Protein AF-A0AAV5W5H7-F1 (afdb_monomer)

Solvent-accessible surface area (backbone atoms only — not comparable to full-atom values): 9900 Å² total; per-residue (Å²): 134,86,76,67,72,70,44,75,44,86,92,42,76,82,43,47,30,33,72,56,100,85,42,81,40,62,45,74,63,66,84,53,64,90,60,66,67,62,37,68,71,54,70,62,81,49,36,37,38,32,35,25,77,88,69,40,41,50,55,43,23,43,51,46,81,55,95,89,37,56,43,73,45,75,55,76,86,75,73,44,68,41,67,49,74,29,96,89,51,75,37,37,33,43,62,50,99,48,33,36,36,39,32,47,78,88,53,68,94,44,102,83,60,40,56,73,43,78,46,69,90,56,78,70,60,92,66,43,50,67,48,80,55,97,83,28,40,37,37,35,32,80,34,94,55,73,44,80,43,76,78,50,101,44,29,33,42,38,30,38,46,82,80,128

Foldseek 3Di:
DPFFDWDDDPVDQPWIWGADPNDTATADCCVVPPVAQWTWDDDDGQKTWIAHPVQWFIWIWRWDQDPNYTDTDTQDDDGGRQWDDLNHDQWIWRDDPFKIFIAGPPWHDDPPHGQIDGCNVPPPQVQWRWDDDPQAIETEHEDCDFDWDPPDPRYIYTYDHDDD

Nearest PDB structures (foldseek):
  8hme-assembly1_D  TM=4.648E-01  e=3.102E-02  Tetrahymena thermophila
  8hmf-assembly1_D  TM=4.562E-01  e=5.661E-02  Tetrahymena thermophila
  6zqe-assembly1_UD  TM=4.859E-01  e=2.103E-01  Saccharomyces cerevisiae S288C
  6nd4-assembly1_N  TM=4.912E-01  e=7.002E-01  Saccharomyces cerevisiae BY4741
  2j0r-assembly1_A  TM=2.554E-01  e=5.295E+00  Yersinia enterocolitica

Structure (mmCIF, N/CA/C/O backbone):
data_AF-A0AAV5W5H7-F1
#
_entry.id   AF-A0AAV5W5H7-F1
#
loop_
_atom_site.group_PDB
_atom_site.id
_atom_site.type_symbol
_atom_site.label_atom_id
_atom_site.label_alt_id
_atom_site.label_comp_id
_atom_site.label_asym_id
_atom_site.label_entity_id
_atom_site.label_seq_id
_atom_site.pdbx_PDB_ins_code
_atom_site.Cartn_x
_atom_site.Cartn_y
_atom_site.Cartn_z
_atom_site.occupancy
_atom_site.B_iso_or_equiv
_atom_site.auth_seq_id
_atom_site.auth_comp_id
_atom_site.auth_asym_id
_atom_site.auth_atom_id
_atom_site.pdbx_PDB_model_num
ATOM 1 N N . PHE A 1 1 ? -8.054 -16.573 11.793 1.00 35.31 1 PHE A N 1
ATOM 2 C CA . PHE A 1 1 ? -8.471 -15.161 11.776 1.00 35.31 1 PHE A CA 1
ATOM 3 C C . PHE A 1 1 ? -9.804 -15.050 11.055 1.00 35.31 1 PHE A C 1
ATOM 5 O O . PHE A 1 1 ? -9.847 -15.113 9.836 1.00 35.31 1 PHE A O 1
ATOM 12 N N . THR A 1 2 ? -10.900 -14.976 11.803 1.00 36.31 2 THR A N 1
ATOM 13 C CA . THR A 1 2 ? -12.209 -14.547 11.293 1.00 36.31 2 THR A CA 1
ATOM 14 C C . THR A 1 2 ? -12.154 -13.029 11.163 1.00 36.31 2 THR A C 1
ATOM 16 O O . THR A 1 2 ? -12.252 -12.328 12.164 1.00 36.31 2 THR A O 1
ATOM 19 N N . GLY A 1 3 ? -11.858 -12.523 9.964 1.00 41.56 3 GLY A N 1
ATOM 20 C CA . GLY A 1 3 ? -11.820 -11.082 9.715 1.00 41.56 3 GLY A CA 1
ATOM 21 C C . GLY A 1 3 ? -13.221 -10.493 9.844 1.00 41.56 3 GLY A C 1
ATOM 22 O O . GLY A 1 3 ? -14.150 -10.975 9.195 1.00 41.56 3 GLY A O 1
ATOM 23 N N . SER A 1 4 ? -13.379 -9.478 10.688 1.00 58.69 4 SER A N 1
ATOM 24 C CA . SER A 1 4 ? -14.607 -8.691 10.742 1.00 58.69 4 SER A CA 1
ATOM 25 C C . SER A 1 4 ? -14.645 -7.784 9.514 1.00 58.69 4 SER A C 1
ATOM 27 O O . SER A 1 4 ? -13.698 -7.050 9.248 1.00 58.69 4 SER A O 1
ATOM 29 N N . LEU A 1 5 ? -15.729 -7.845 8.739 1.00 60.84 5 LEU A N 1
ATOM 30 C CA . LEU A 1 5 ? -15.923 -6.959 7.592 1.00 60.84 5 LEU A CA 1
ATOM 31 C C . LEU A 1 5 ? -16.263 -5.555 8.097 1.00 60.84 5 LEU A C 1
ATOM 33 O O . LEU A 1 5 ? -17.346 -5.317 8.638 1.00 60.84 5 LEU A O 1
ATOM 37 N N . PHE A 1 6 ? -15.331 -4.628 7.915 1.00 66.31 6 PHE A N 1
ATOM 38 C CA . PHE A 1 6 ? -15.541 -3.215 8.187 1.00 66.31 6 PHE A CA 1
ATOM 39 C C . PHE A 1 6 ? -15.943 -2.490 6.898 1.00 66.31 6 PHE A C 1
ATOM 41 O O . PHE A 1 6 ? -15.402 -2.743 5.823 1.00 66.31 6 PHE A O 1
ATOM 48 N N . TYR A 1 7 ? -16.906 -1.582 7.010 1.00 62.75 7 TYR A N 1
ATOM 49 C CA . TYR A 1 7 ? -17.489 -0.827 5.908 1.00 62.75 7 TYR A CA 1
ATOM 50 C C . TYR A 1 7 ? -17.266 0.671 6.117 1.00 62.75 7 TYR A C 1
ATOM 52 O O . TYR A 1 7 ? -17.251 1.172 7.245 1.00 62.75 7 TYR A O 1
ATOM 60 N N . TYR A 1 8 ? -17.136 1.397 5.008 1.00 62.22 8 TYR A N 1
ATOM 61 C CA . TYR A 1 8 ? -16.974 2.847 5.002 1.00 62.22 8 TYR A CA 1
ATOM 62 C C . TYR A 1 8 ? -18.158 3.534 4.320 1.00 62.22 8 TYR A C 1
ATOM 64 O O . TYR A 1 8 ? -18.525 3.187 3.197 1.00 62.22 8 TYR A O 1
ATOM 72 N N . ASP A 1 9 ? -18.748 4.520 4.996 1.00 54.38 9 ASP A N 1
ATOM 73 C CA . ASP A 1 9 ? -19.812 5.351 4.430 1.00 54.38 9 ASP A CA 1
ATOM 74 C C . ASP A 1 9 ? -19.204 6.501 3.608 1.00 54.38 9 ASP A C 1
ATOM 76 O O . ASP A 1 9 ? -18.795 7.531 4.145 1.00 54.38 9 ASP A O 1
ATOM 80 N N . SER A 1 10 ? -19.170 6.346 2.283 1.00 43.78 10 SER A N 1
ATOM 81 C CA . SER A 1 10 ? -18.658 7.369 1.360 1.00 43.78 10 SER A CA 1
ATOM 82 C C . SER A 1 10 ? -19.468 8.672 1.369 1.00 43.78 10 SER A C 1
ATOM 84 O O . SER A 1 10 ? -18.953 9.711 0.961 1.00 43.78 10 SER A O 1
ATOM 86 N N . CYS A 1 11 ? -20.721 8.645 1.837 1.00 42.50 11 CYS A N 1
ATOM 87 C CA . CYS A 1 11 ? -21.589 9.821 1.918 1.00 42.50 11 CYS A CA 1
ATOM 88 C C . CYS A 1 11 ? -21.365 10.624 3.208 1.00 42.50 11 CYS A C 1
ATOM 90 O O . CYS A 1 11 ? -21.798 11.775 3.307 1.00 42.50 11 CYS A O 1
ATOM 92 N N . LYS A 1 12 ? -20.693 10.038 4.208 1.00 54.19 12 LYS A N 1
ATOM 93 C CA . LYS A 1 12 ? -20.335 10.692 5.470 1.00 54.19 12 LYS A CA 1
ATOM 94 C C . LYS A 1 12 ? -18.842 10.475 5.726 1.00 54.19 12 LYS A C 1
ATOM 96 O O . LYS A 1 12 ? -18.499 9.458 6.324 1.00 54.19 12 LYS A O 1
ATOM 101 N N . PRO A 1 13 ? -17.962 11.435 5.367 1.00 50.25 13 PRO A N 1
ATOM 102 C CA . PRO A 1 13 ? -16.500 11.261 5.272 1.00 50.25 13 PRO A CA 1
ATOM 103 C C . PRO A 1 13 ? -15.740 10.983 6.592 1.00 50.25 13 PRO A C 1
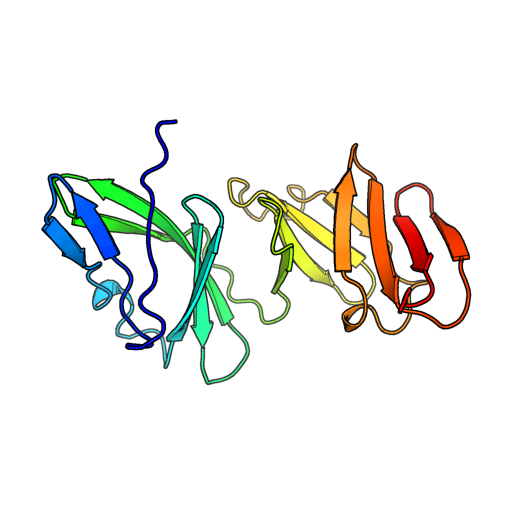ATOM 105 O O . PRO A 1 13 ? -14.540 11.222 6.701 1.00 50.25 13 PRO A O 1
ATOM 108 N N . ARG A 1 14 ? -16.436 10.518 7.631 1.00 55.81 14 ARG A N 1
ATOM 109 C CA . ARG A 1 14 ? -15.933 10.242 8.978 1.00 55.81 14 ARG A CA 1
ATOM 110 C C . ARG A 1 14 ? -16.658 9.069 9.650 1.00 55.81 14 ARG A C 1
ATOM 112 O O . ARG A 1 14 ? -16.755 9.053 10.870 1.00 55.81 14 ARG A O 1
ATOM 119 N N . LYS A 1 15 ? -17.265 8.135 8.907 1.00 63.44 15 LYS A N 1
ATOM 120 C CA . LYS A 1 15 ? -18.012 7.025 9.526 1.00 63.44 15 LYS A CA 1
ATOM 121 C C . LYS A 1 15 ? -17.541 5.667 9.023 1.00 63.44 15 LYS A C 1
ATOM 123 O O . LYS A 1 15 ? -17.929 5.216 7.948 1.00 63.44 15 LYS A O 1
ATOM 128 N N . LEU A 1 16 ? -16.722 5.026 9.854 1.00 70.62 16 LEU A N 1
ATOM 129 C CA . LEU A 1 16 ? -16.459 3.596 9.790 1.00 70.62 16 LEU A CA 1
ATOM 130 C C . LEU A 1 16 ? -17.555 2.852 10.561 1.00 70.62 16 LEU A C 1
ATOM 132 O O . LEU A 1 16 ? -17.952 3.300 11.638 1.00 70.62 16 LEU A O 1
ATOM 136 N N . PHE A 1 17 ? -18.047 1.740 10.023 1.00 74.69 17 PHE A N 1
ATOM 137 C CA . PHE A 1 17 ? -19.014 0.891 10.712 1.00 74.69 17 PHE A CA 1
ATOM 138 C C . PHE A 1 17 ? -18.825 -0.589 10.374 1.00 74.69 17 PHE A C 1
ATOM 140 O O . PHE A 1 17 ? -18.198 -0.942 9.380 1.00 74.69 17 PHE A O 1
ATOM 147 N N . THR A 1 18 ? -19.392 -1.470 11.186 1.00 73.94 18 THR A N 1
ATOM 148 C CA . THR A 1 18 ? -19.563 -2.892 10.871 1.00 73.94 18 THR A CA 1
ATOM 149 C C . THR A 1 18 ? -21.011 -3.299 11.132 1.00 73.94 18 THR A C 1
ATOM 151 O O . THR A 1 18 ? -21.758 -2.554 11.768 1.00 73.94 18 THR A O 1
ATOM 154 N N . ASN A 1 19 ? -21.431 -4.442 10.594 1.00 75.75 19 ASN A N 1
ATOM 155 C CA . ASN A 1 19 ? -22.760 -4.991 10.847 1.00 75.75 19 ASN A CA 1
ATOM 156 C C . ASN A 1 19 ? -22.630 -6.142 11.841 1.00 75.75 19 ASN A C 1
ATOM 158 O O . ASN A 1 19 ? -21.988 -7.145 11.530 1.00 75.75 19 ASN A O 1
ATOM 162 N N . VAL A 1 20 ? -23.276 -6.021 12.996 1.00 77.44 20 VAL A N 1
ATOM 163 C CA . VAL A 1 20 ? -23.347 -7.086 14.000 1.00 77.44 20 VAL A CA 1
ATOM 164 C C . VAL A 1 20 ? -24.809 -7.425 14.214 1.00 77.44 20 VAL A C 1
ATOM 166 O O . VAL A 1 20 ? -25.611 -6.546 14.505 1.00 77.44 20 VAL A O 1
ATOM 169 N N . ASN A 1 21 ? -25.177 -8.691 14.012 1.00 79.12 21 ASN A N 1
ATOM 170 C CA . ASN A 1 21 ? -26.553 -9.177 14.187 1.00 79.12 21 ASN A CA 1
ATOM 171 C C . ASN A 1 21 ? -27.631 -8.373 13.421 1.00 79.12 21 ASN A C 1
ATOM 173 O O . ASN A 1 21 ? -28.791 -8.357 13.814 1.00 79.12 21 ASN A O 1
ATOM 177 N N . GLY A 1 22 ? -27.261 -7.737 12.303 1.00 78.50 22 GLY A N 1
ATOM 178 C CA . GLY A 1 22 ? -28.161 -6.907 11.489 1.00 78.50 22 GLY A CA 1
ATOM 179 C C . GLY A 1 22 ? -28.134 -5.413 11.824 1.00 78.50 22 GLY A C 1
ATOM 180 O O . GLY A 1 22 ? -28.615 -4.615 11.019 1.00 78.50 22 GLY A O 1
ATOM 181 N N . ASP A 1 23 ? -27.500 -5.025 12.929 1.00 80.00 23 ASP A N 1
ATOM 182 C CA . ASP A 1 23 ? -27.371 -3.635 13.355 1.00 80.00 23 ASP A CA 1
ATOM 183 C C . ASP A 1 23 ? -26.047 -3.018 12.902 1.00 80.00 23 ASP A C 1
ATOM 185 O O . ASP A 1 23 ? -24.992 -3.659 12.902 1.00 80.00 23 ASP A O 1
ATOM 189 N N . ARG A 1 24 ? -26.095 -1.735 12.522 1.00 80.00 24 ARG A N 1
ATOM 190 C CA . ARG A 1 24 ? -24.895 -0.956 12.191 1.00 80.00 24 ARG A CA 1
ATOM 191 C C . ARG A 1 24 ? -24.240 -0.439 13.461 1.00 80.00 24 ARG A C 1
ATOM 193 O O . ARG A 1 24 ? -24.776 0.454 1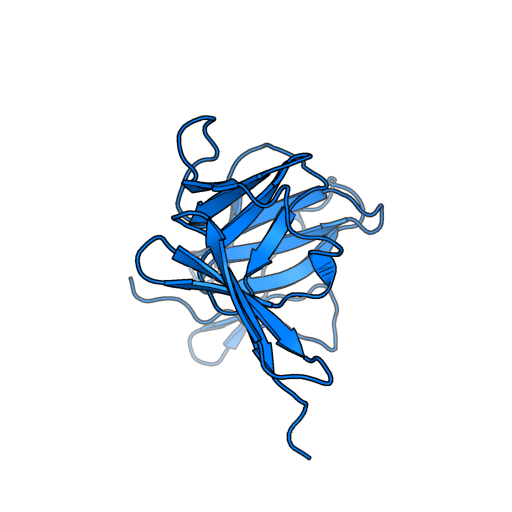4.116 1.00 80.00 24 ARG A O 1
ATOM 200 N N . ILE A 1 25 ? -23.037 -0.923 13.723 1.00 79.38 25 ILE A N 1
ATOM 201 C CA . ILE A 1 25 ? -22.184 -0.454 14.809 1.00 79.38 25 ILE A CA 1
ATOM 202 C C . ILE A 1 25 ? -21.159 0.510 14.231 1.00 79.38 25 ILE A C 1
ATOM 204 O O . ILE A 1 25 ? -20.337 0.124 13.402 1.00 79.38 25 ILE A O 1
ATOM 208 N N . TYR A 1 26 ? -21.220 1.773 14.646 1.00 76.69 26 TYR A N 1
ATOM 209 C CA . TYR A 1 26 ? -20.286 2.804 14.200 1.00 76.69 26 TYR A CA 1
ATOM 210 C C . TYR A 1 26 ? -19.061 2.844 15.104 1.00 76.69 26 TYR A C 1
ATOM 212 O O . TYR A 1 26 ? -19.176 2.707 16.319 1.00 76.69 26 TYR A O 1
ATOM 220 N N . ALA A 1 27 ? -17.898 3.079 14.506 1.00 74.25 27 ALA A N 1
ATOM 221 C CA . ALA A 1 27 ? -16.672 3.259 15.258 1.00 74.25 27 ALA A CA 1
ATOM 222 C C . ALA A 1 27 ? -16.675 4.617 15.974 1.00 74.25 27 ALA A C 1
ATOM 224 O O . ALA A 1 27 ? -17.037 5.640 15.379 1.00 74.25 27 ALA A O 1
ATOM 225 N N . GLU A 1 28 ? -16.244 4.637 17.234 1.00 71.88 28 GLU A N 1
ATOM 226 C CA . GLU A 1 28 ? -16.034 5.878 17.969 1.00 71.88 28 GLU A CA 1
ATOM 227 C C . GLU A 1 28 ? -14.679 6.481 17.569 1.00 71.88 28 GLU A C 1
ATOM 229 O O . GLU A 1 28 ? -13.619 6.055 18.017 1.00 71.88 28 GLU A O 1
ATOM 234 N N . LEU A 1 29 ? -14.708 7.476 16.679 1.00 66.06 29 LEU A N 1
ATOM 235 C CA . LEU A 1 29 ? -13.497 8.151 16.195 1.00 66.06 29 LEU A CA 1
ATOM 236 C C . LEU A 1 29 ? -13.040 9.305 17.103 1.00 66.06 29 LEU A C 1
ATOM 238 O O . LEU A 1 29 ? -12.063 9.968 16.771 1.00 66.06 29 LEU A O 1
ATOM 242 N N . SER A 1 30 ? -13.714 9.545 18.235 1.00 62.25 30 SER A N 1
ATOM 243 C CA . SER A 1 30 ? -13.342 10.586 19.210 1.00 62.25 30 SER A CA 1
ATOM 244 C C . SER A 1 30 ? -11.962 10.329 19.832 1.00 62.25 30 SER A C 1
ATOM 246 O O . SER A 1 30 ? -11.268 11.263 20.212 1.00 62.25 30 SER A O 1
ATOM 248 N N . LEU A 1 31 ? -11.497 9.074 19.845 1.00 54.97 31 LEU A N 1
ATOM 249 C CA . LEU A 1 31 ? -10.127 8.701 20.221 1.00 54.97 31 LEU A CA 1
ATOM 250 C C . LEU A 1 31 ? -9.057 9.269 19.266 1.00 54.97 31 LEU A C 1
ATOM 252 O O . LEU A 1 31 ? -7.877 9.292 1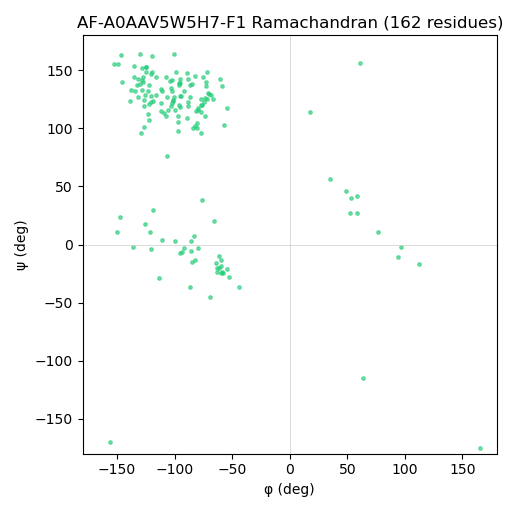9.608 1.00 54.97 31 LEU A O 1
ATOM 256 N N . LEU A 1 32 ? -9.458 9.733 18.077 1.00 56.12 32 LEU A N 1
ATOM 257 C CA . LEU A 1 32 ? -8.604 10.447 17.124 1.00 56.12 32 LEU A CA 1
ATOM 258 C C . LEU A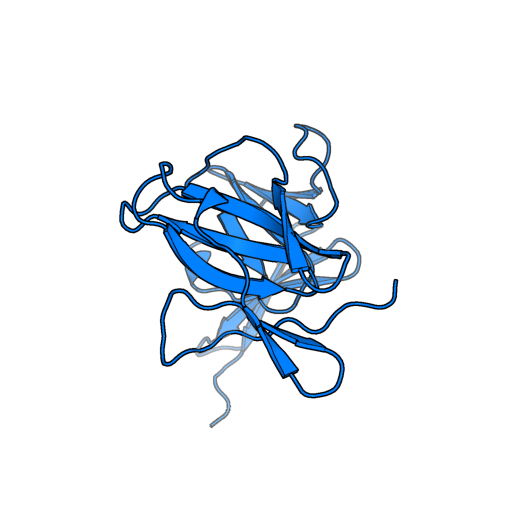 1 32 ? -8.687 11.979 17.301 1.00 56.12 32 LEU A C 1
ATOM 260 O O . LEU A 1 32 ? -7.930 12.712 16.655 1.00 56.12 32 LEU A O 1
ATOM 264 N N . ASP A 1 33 ? -9.580 12.484 18.164 1.00 48.66 33 ASP A 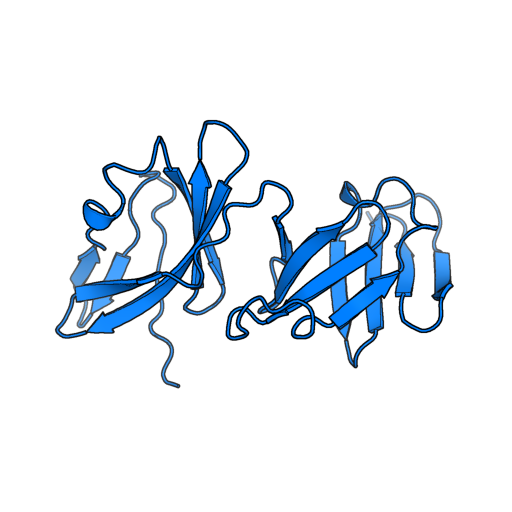N 1
ATOM 265 C CA . ASP A 1 33 ? -9.705 13.916 18.440 1.00 48.66 33 ASP A CA 1
ATOM 266 C C . ASP A 1 33 ? -8.499 14.407 19.261 1.00 48.66 33 ASP A C 1
ATOM 268 O O . ASP A 1 33 ? -8.156 13.877 20.315 1.00 48.66 33 ASP A O 1
ATOM 272 N N . GLY A 1 34 ? -7.819 15.438 18.747 1.00 49.31 34 GLY A N 1
ATOM 273 C CA . GLY A 1 34 ? -6.546 15.952 19.277 1.00 49.31 34 GLY A CA 1
ATOM 274 C C . GLY A 1 34 ? -5.352 15.726 18.340 1.00 49.31 34 GLY A C 1
ATOM 275 O O . GLY A 1 34 ? -4.352 16.438 18.439 1.00 49.31 34 GLY A O 1
ATOM 276 N N . VAL A 1 35 ? -5.483 14.827 17.356 1.00 47.62 35 VAL A N 1
ATOM 277 C CA . VAL A 1 35 ? -4.503 14.602 16.281 1.00 47.62 35 VAL A CA 1
ATOM 278 C C . VAL A 1 35 ? -5.061 15.176 14.967 1.00 47.62 35 VAL A C 1
ATOM 280 O O . VAL A 1 35 ? -5.579 14.465 14.120 1.00 47.62 35 VAL A O 1
ATOM 283 N N . PHE A 1 36 ? -5.017 16.509 14.844 1.00 44.31 36 PHE A N 1
ATOM 284 C CA . PHE A 1 36 ? -5.235 17.347 13.643 1.00 44.31 36 PHE A CA 1
ATOM 285 C C . PHE A 1 36 ? -5.949 16.735 12.417 1.00 44.31 36 PHE A C 1
ATOM 287 O O . PHE A 1 36 ? -5.337 15.968 11.675 1.00 44.31 36 PHE A O 1
ATOM 294 N N . ASP A 1 37 ? -7.151 17.238 12.095 1.00 52.47 37 ASP A N 1
ATOM 295 C CA . ASP A 1 37 ? -7.805 17.163 10.772 1.00 52.47 37 ASP A CA 1
ATOM 296 C C . ASP A 1 37 ? -7.537 15.855 10.003 1.00 52.47 37 ASP A C 1
ATOM 298 O O . ASP A 1 37 ? -7.011 15.877 8.893 1.00 52.47 37 ASP A O 1
ATOM 302 N N . CYS A 1 38 ? -7.841 14.699 10.588 1.00 52.88 38 CYS A N 1
ATOM 303 C CA . CYS A 1 38 ? -7.667 13.419 9.907 1.00 52.88 38 CYS A CA 1
ATOM 304 C C . CYS A 1 38 ? -8.919 13.077 9.077 1.00 52.88 38 CYS A C 1
ATOM 306 O O . CYS A 1 38 ? -10.045 13.078 9.569 1.00 52.88 38 CYS A O 1
ATOM 308 N N . SER A 1 39 ? -8.725 12.789 7.791 1.00 58.53 39 SER A N 1
ATOM 309 C CA . SER A 1 39 ? -9.715 12.191 6.893 1.00 58.53 39 SER A CA 1
ATOM 310 C C . SER A 1 39 ? -9.406 10.708 6.737 1.00 58.53 39 SER A C 1
ATOM 312 O O . SER A 1 39 ? -8.291 10.337 6.358 1.00 58.53 39 SER A O 1
ATOM 314 N N . PHE A 1 40 ? -10.385 9.863 7.047 1.00 65.00 40 PHE A N 1
ATOM 315 C CA . PHE A 1 40 ? -10.299 8.433 6.781 1.00 65.00 40 PHE A CA 1
ATOM 316 C C . PHE A 1 40 ? -10.084 8.201 5.283 1.00 65.00 40 PHE A C 1
ATOM 318 O O . PHE A 1 40 ? -10.714 8.865 4.455 1.00 65.00 40 PHE A O 1
ATOM 325 N N . LYS A 1 41 ? -9.182 7.282 4.932 1.00 64.38 41 LYS A N 1
ATOM 326 C CA . LYS A 1 41 ? -8.849 7.008 3.531 1.00 64.38 41 LYS A CA 1
ATOM 327 C C . LYS A 1 41 ? -9.266 5.622 3.060 1.00 64.38 41 LYS A C 1
ATOM 329 O O . LYS A 1 41 ? -9.571 5.480 1.880 1.00 64.38 41 LYS A O 1
ATOM 334 N N . GLY A 1 42 ? -9.327 4.631 3.945 1.00 63.22 42 GLY A N 1
ATOM 335 C CA . GLY A 1 42 ? -9.771 3.296 3.566 1.00 63.22 42 GLY A CA 1
ATOM 336 C C . GLY A 1 42 ? -9.446 2.224 4.594 1.00 63.22 42 GLY A C 1
ATOM 337 O O . GLY A 1 42 ? -8.931 2.501 5.680 1.00 63.22 42 GLY A O 1
ATOM 338 N N . ILE A 1 43 ? -9.761 0.989 4.204 1.00 65.94 43 ILE A N 1
ATOM 339 C CA . ILE A 1 43 ? -9.449 -0.232 4.947 1.00 65.94 43 ILE A CA 1
ATOM 340 C C . ILE A 1 43 ? -8.798 -1.216 3.990 1.00 65.94 43 ILE A C 1
ATOM 342 O O . ILE A 1 43 ? -9.279 -1.384 2.870 1.00 65.94 43 ILE A O 1
ATOM 346 N N . ILE A 1 44 ? -7.753 -1.897 4.446 1.00 63.28 44 ILE A N 1
ATOM 347 C CA . ILE A 1 44 ? -7.211 -3.082 3.783 1.00 63.28 44 ILE A CA 1
ATOM 348 C C . ILE A 1 44 ? -7.256 -4.225 4.801 1.00 63.28 44 ILE A C 1
ATOM 350 O O . ILE A 1 44 ? -6.513 -4.235 5.780 1.00 63.28 44 ILE A O 1
ATOM 354 N N . GLY A 1 45 ? -8.174 -5.176 4.613 1.00 67.25 45 GLY A N 1
ATOM 355 C CA . GLY A 1 45 ? -8.436 -6.223 5.607 1.00 67.25 45 GLY A CA 1
ATOM 356 C C . GLY A 1 45 ? -8.973 -5.637 6.917 1.00 67.25 45 GLY A C 1
ATOM 357 O O . GLY A 1 45 ? -10.054 -5.059 6.927 1.00 67.25 45 GLY A O 1
ATOM 358 N N . ASN A 1 46 ? -8.205 -5.766 8.002 1.00 66.38 46 ASN A N 1
ATOM 359 C CA . ASN A 1 46 ? -8.531 -5.182 9.311 1.00 66.38 46 ASN A CA 1
ATOM 360 C C . ASN A 1 46 ? -7.772 -3.870 9.579 1.00 66.38 46 ASN A C 1
ATOM 362 O O . ASN A 1 46 ? -7.870 -3.320 10.669 1.00 66.38 46 ASN A O 1
ATOM 366 N N . PHE A 1 47 ? -6.981 -3.376 8.627 1.00 69.06 47 PHE A N 1
ATOM 367 C CA . PHE A 1 47 ? -6.151 -2.191 8.821 1.00 69.06 47 PHE A CA 1
ATOM 368 C C . PHE A 1 47 ? -6.872 -0.951 8.314 1.00 69.06 47 PHE A C 1
ATOM 370 O O . PHE A 1 47 ? -7.165 -0.853 7.123 1.00 69.06 47 PHE A O 1
ATOM 377 N N . ALA A 1 48 ? -7.140 -0.001 9.205 1.00 71.25 48 ALA A N 1
ATOM 378 C CA . ALA A 1 48 ? -7.675 1.311 8.872 1.00 71.25 48 ALA A CA 1
ATOM 379 C C . ALA A 1 48 ? -6.535 2.329 8.763 1.00 71.25 48 ALA A C 1
ATOM 381 O O . ALA A 1 48 ? -5.615 2.337 9.584 1.00 71.25 48 ALA A O 1
ATOM 382 N N . PHE A 1 49 ? -6.608 3.211 7.769 1.00 69.88 49 PHE A N 1
ATOM 383 C CA . PHE A 1 49 ? -5.623 4.274 7.589 1.00 69.88 49 PHE A CA 1
ATOM 384 C C . PHE A 1 49 ? -6.289 5.631 7.372 1.00 69.88 49 PHE A C 1
ATOM 386 O O . PHE A 1 49 ? -7.334 5.775 6.722 1.00 69.88 49 PHE A O 1
ATOM 393 N N . PHE A 1 50 ? -5.655 6.648 7.943 1.00 68.94 50 PHE A N 1
ATOM 394 C CA . PHE A 1 50 ? -6.158 8.014 8.001 1.00 68.94 50 PHE A CA 1
ATOM 395 C C . PHE A 1 50 ? -5.121 8.962 7.407 1.00 68.94 50 PHE A C 1
ATOM 397 O O . PHE A 1 50 ? -3.932 8.683 7.434 1.00 68.94 50 PHE A O 1
ATOM 404 N N . SER A 1 51 ? -5.553 10.097 6.866 1.00 60.06 51 SER A N 1
ATOM 405 C CA . SER A 1 51 ? -4.660 11.126 6.322 1.00 60.06 51 SER A CA 1
ATOM 406 C C . SER A 1 51 ? -4.993 12.490 6.902 1.00 60.06 51 SER A C 1
ATOM 408 O O . SER A 1 51 ? -6.156 12.887 6.898 1.00 60.06 51 SER A O 1
ATOM 410 N N . SER A 1 52 ? -3.993 13.245 7.347 1.00 58.53 52 SER A N 1
ATOM 411 C CA . SER A 1 52 ? -4.226 14.629 7.772 1.00 58.53 52 SER A CA 1
ATOM 412 C C . SER A 1 52 ? -4.485 15.561 6.573 1.00 58.53 52 SER A C 1
ATOM 414 O O . SER A 1 52 ? -3.777 15.486 5.568 1.00 58.53 52 SER A O 1
ATOM 416 N N . VAL A 1 53 ? -5.436 16.498 6.687 1.00 53.22 53 VAL A N 1
ATOM 417 C CA . VAL A 1 53 ? -5.722 17.568 5.700 1.00 53.22 53 VAL A CA 1
ATOM 418 C C . VAL A 1 53 ? -4.511 18.498 5.517 1.00 53.22 53 VAL A C 1
ATOM 420 O O . VAL A 1 53 ? -4.360 19.125 4.472 1.00 53.22 53 VAL A O 1
ATOM 423 N N . ARG A 1 54 ? -3.578 18.522 6.482 1.00 53.88 54 ARG A N 1
ATOM 424 C CA . ARG A 1 54 ? -2.279 19.217 6.369 1.00 53.88 54 ARG A CA 1
ATOM 425 C C . ARG A 1 54 ? -1.200 18.404 5.638 1.00 53.88 54 ARG A C 1
ATOM 427 O O . ARG A 1 54 ? -0.052 18.832 5.550 1.00 53.88 54 ARG A O 1
ATOM 434 N N . GLY A 1 55 ? -1.581 17.258 5.075 1.00 49.81 55 GLY A N 1
ATOM 435 C CA . GLY A 1 55 ? -0.948 16.672 3.902 1.00 49.81 55 GLY A CA 1
ATOM 436 C C . GLY A 1 55 ? 0.104 15.594 4.121 1.00 49.81 55 GLY A C 1
ATOM 437 O O . GLY A 1 55 ? 0.617 15.129 3.111 1.00 49.81 55 GLY A O 1
ATOM 438 N N . LYS A 1 56 ? 0.489 15.202 5.347 1.00 52.34 56 LYS A N 1
ATOM 439 C CA . LYS A 1 56 ? 1.750 14.441 5.492 1.00 52.34 56 LYS A CA 1
ATOM 440 C C . LYS A 1 56 ? 1.888 13.434 6.641 1.00 52.34 56 LYS A C 1
ATOM 442 O O . LYS A 1 56 ? 2.990 12.944 6.824 1.00 52.34 56 LYS A O 1
ATOM 447 N N . ASN A 1 57 ? 0.835 13.083 7.377 1.00 55.38 57 ASN A N 1
ATOM 448 C CA . ASN A 1 57 ? 0.924 11.993 8.360 1.00 55.38 57 ASN A CA 1
ATOM 449 C C . ASN A 1 57 ? -0.181 10.975 8.086 1.00 55.38 57 ASN A C 1
ATOM 451 O O . ASN A 1 57 ? -1.361 11.342 8.118 1.00 55.38 57 ASN A O 1
ATOM 455 N N . ILE A 1 58 ? 0.222 9.739 7.784 1.00 58.72 58 ILE A N 1
ATOM 456 C CA . ILE A 1 58 ? -0.673 8.588 7.670 1.00 58.72 58 ILE A CA 1
ATOM 457 C C . ILE A 1 58 ? -0.435 7.711 8.892 1.00 58.72 58 ILE A C 1
ATOM 459 O O . ILE A 1 58 ? 0.638 7.136 9.038 1.00 58.72 58 ILE A O 1
ATOM 463 N N . GLU A 1 59 ? -1.419 7.660 9.787 1.00 65.56 59 GLU A N 1
ATOM 464 C CA . GLU A 1 59 ? -1.399 6.746 10.930 1.00 65.56 59 GLU A CA 1
ATOM 465 C C . GLU A 1 59 ? -2.200 5.485 10.581 1.00 65.56 59 GLU A C 1
ATOM 467 O O . GLU A 1 59 ? -3.282 5.575 9.982 1.00 65.56 59 GLU A O 1
ATOM 472 N N . PHE A 1 60 ? -1.655 4.322 10.947 1.00 66.81 60 PHE A N 1
ATOM 473 C CA . PHE A 1 60 ? -2.291 3.019 10.771 1.00 66.81 60 PHE A CA 1
ATOM 474 C C . PHE A 1 60 ? -2.868 2.515 12.084 1.00 66.81 60 PHE A C 1
ATOM 476 O O . PHE A 1 60 ? -2.254 2.643 13.146 1.00 66.81 60 PHE A O 1
ATOM 483 N N . PHE A 1 61 ? -4.034 1.888 11.986 1.00 71.69 61 PHE A N 1
ATOM 484 C CA . PHE A 1 61 ? -4.714 1.277 13.113 1.00 71.69 61 PHE A CA 1
ATOM 485 C C . PHE A 1 61 ? -5.183 -0.127 12.735 1.00 71.69 61 PHE A C 1
ATOM 487 O O . PHE A 1 61 ? -5.732 -0.323 11.648 1.00 71.69 61 PHE A O 1
ATOM 494 N N . ILE A 1 62 ? -5.014 -1.096 13.632 1.00 73.81 62 ILE A N 1
ATOM 495 C CA . ILE A 1 62 ? -5.765 -2.352 13.573 1.00 73.81 62 ILE A CA 1
ATOM 496 C C . ILE A 1 62 ? -7.167 -2.038 14.072 1.00 73.81 62 ILE A C 1
ATOM 498 O O . ILE A 1 62 ? -7.331 -1.595 15.204 1.00 73.81 62 ILE A O 1
ATOM 502 N N . ALA A 1 63 ? -8.170 -2.261 13.232 1.00 73.81 63 ALA A N 1
ATOM 503 C CA . ALA A 1 63 ? -9.559 -2.280 13.644 1.00 73.81 63 ALA A CA 1
ATOM 504 C C . ALA A 1 63 ? -9.928 -3.703 14.094 1.00 73.81 63 ALA A C 1
ATOM 506 O O . ALA A 1 63 ? -9.812 -4.662 13.325 1.00 73.81 63 ALA A O 1
ATOM 507 N N . SER A 1 64 ? -10.386 -3.845 15.333 1.00 75.88 64 SER A N 1
ATOM 508 C CA . SER A 1 64 ? -10.957 -5.079 15.881 1.00 75.88 64 SER A CA 1
ATOM 509 C C . SER A 1 64 ? -12.403 -4.845 16.328 1.00 75.88 64 SER A C 1
ATOM 511 O O . SER A 1 64 ? -12.859 -3.708 16.441 1.00 75.88 64 SER A O 1
ATOM 513 N N . LEU A 1 65 ? -13.159 -5.931 16.508 1.00 76.94 65 LEU A N 1
ATOM 514 C CA . LEU A 1 65 ? -14.500 -5.897 17.091 1.00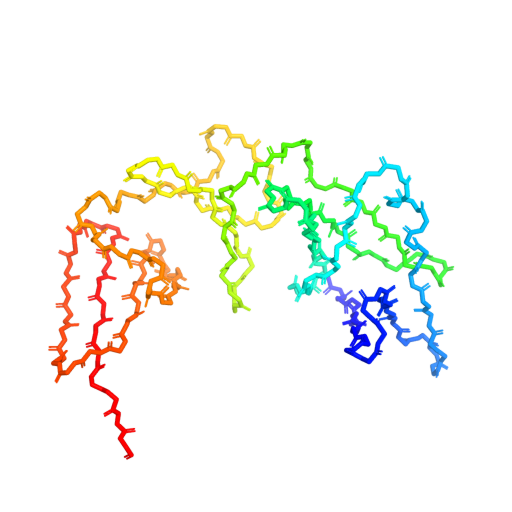 76.94 65 LEU A CA 1
ATOM 515 C C . LEU A 1 65 ? -14.439 -6.591 18.451 1.00 76.94 65 LEU A C 1
ATOM 517 O O . LEU A 1 65 ? -14.197 -7.796 18.511 1.00 76.94 65 LEU A O 1
ATOM 521 N N . GLU A 1 66 ? -14.676 -5.841 19.519 1.00 80.50 66 GLU A N 1
ATOM 522 C CA . GLU A 1 66 ? -14.674 -6.337 20.895 1.00 80.50 66 GLU A CA 1
ATOM 523 C C . GLU A 1 66 ? -15.929 -5.835 21.604 1.00 80.50 66 GLU A C 1
ATOM 525 O O . GLU A 1 66 ? -16.207 -4.641 21.591 1.00 80.50 66 GLU A O 1
ATOM 530 N N . ASN A 1 67 ? -16.703 -6.739 22.215 1.00 80.00 67 ASN A N 1
ATOM 531 C CA . ASN A 1 67 ? -17.937 -6.402 22.944 1.00 80.00 67 ASN A CA 1
ATOM 532 C C . ASN A 1 67 ? -18.894 -5.488 22.150 1.00 80.00 67 ASN A C 1
ATOM 534 O O . ASN A 1 67 ? -19.376 -4.487 22.677 1.00 80.00 67 ASN A O 1
ATOM 538 N N . ASP A 1 68 ? -19.134 -5.812 20.875 1.00 76.00 68 ASP A N 1
ATOM 539 C CA . ASP A 1 68 ? -19.974 -5.021 19.965 1.00 76.00 68 ASP A CA 1
ATOM 540 C C . ASP A 1 68 ? -19.491 -3.570 19.773 1.00 76.00 68 ASP A C 1
ATOM 542 O O . ASP A 1 68 ? -20.265 -2.669 19.456 1.00 76.00 68 ASP A O 1
ATOM 546 N N . GLN A 1 69 ? -18.190 -3.327 19.935 1.00 74.38 69 GLN A N 1
ATOM 547 C CA . GLN A 1 69 ? -17.552 -2.041 19.674 1.00 74.38 69 GLN A CA 1
ATOM 548 C C . GLN A 1 69 ? -16.354 -2.211 18.747 1.00 74.38 69 GLN A C 1
ATOM 550 O O . GLN A 1 69 ? -15.585 -3.166 18.851 1.00 74.38 69 GLN A O 1
ATOM 555 N N . ILE A 1 70 ? -16.202 -1.271 17.815 1.00 75.25 70 ILE A N 1
ATOM 556 C CA . ILE A 1 70 ? -15.015 -1.215 16.963 1.00 75.25 70 ILE A CA 1
ATOM 557 C C . ILE A 1 70 ? -13.899 -0.555 17.768 1.00 75.25 70 ILE A C 1
ATOM 559 O O . ILE A 1 70 ? -14.020 0.616 18.131 1.00 75.25 70 ILE A O 1
ATOM 563 N N . ILE A 1 71 ? -12.824 -1.296 18.012 1.00 75.50 71 ILE A N 1
ATOM 564 C CA . ILE A 1 71 ? -11.633 -0.823 18.715 1.00 75.50 71 ILE A CA 1
ATOM 565 C C . ILE A 1 71 ? -10.528 -0.567 17.694 1.00 75.50 71 ILE A C 1
ATOM 567 O O . ILE A 1 71 ? -10.374 -1.320 16.733 1.00 75.50 71 ILE A O 1
ATOM 571 N N . PHE A 1 72 ? -9.766 0.506 17.901 1.00 73.38 72 PHE A N 1
ATOM 572 C CA . PHE A 1 72 ? -8.584 0.816 17.105 1.00 73.38 72 PHE A CA 1
ATOM 573 C C . PHE A 1 72 ? -7.326 0.681 17.952 1.00 73.38 72 PHE A C 1
ATOM 575 O O . PHE A 1 72 ? -7.156 1.399 18.937 1.00 73.38 72 PHE A O 1
ATOM 582 N N . GLU A 1 73 ? -6.413 -0.184 17.530 1.00 73.88 73 GLU A N 1
ATOM 583 C CA . GLU A 1 73 ? -5.070 -0.275 18.094 1.00 73.88 73 GLU A CA 1
ATOM 584 C C . GLU A 1 73 ? -4.079 0.404 17.148 1.00 73.88 73 GLU A C 1
ATOM 586 O O . GLU A 1 73 ? -3.978 0.046 15.975 1.00 73.88 73 GLU A O 1
ATOM 591 N N . LYS A 1 74 ? -3.353 1.412 17.639 1.00 69.19 74 LYS A N 1
ATOM 592 C CA . LYS A 1 74 ? -2.372 2.143 16.833 1.00 69.19 74 LYS A CA 1
ATOM 593 C C . LYS A 1 74 ? -1.181 1.248 16.498 1.00 69.19 74 LYS A C 1
ATOM 595 O O . LYS A 1 74 ? -0.541 0.696 17.390 1.00 69.19 74 LYS A O 1
ATOM 600 N N . ILE A 1 75 ? -0.831 1.180 15.217 1.00 64.94 75 ILE A N 1
ATOM 601 C CA . ILE A 1 75 ? 0.355 0.466 14.751 1.00 64.94 75 ILE A CA 1
ATOM 602 C C . ILE A 1 75 ? 1.479 1.476 14.583 1.00 64.94 75 ILE A C 1
ATOM 604 O O . ILE A 1 75 ? 1.505 2.226 13.609 1.00 64.94 75 ILE A O 1
ATOM 608 N N . ASN A 1 76 ? 2.423 1.447 15.524 1.00 60.38 76 ASN A N 1
ATOM 609 C CA . ASN A 1 76 ? 3.632 2.271 15.546 1.00 60.38 76 ASN A CA 1
ATOM 610 C C . ASN A 1 76 ? 3.415 3.802 15.599 1.00 60.38 76 ASN A C 1
ATOM 612 O O . ASN A 1 76 ? 2.380 4.364 15.250 1.00 60.38 76 ASN A O 1
ATOM 616 N N . GLU A 1 77 ? 4.434 4.500 16.101 1.00 52.88 77 GLU A N 1
ATOM 617 C CA . GLU A 1 77 ? 4.386 5.936 16.412 1.00 52.88 77 GLU A CA 1
ATOM 618 C C . GLU A 1 77 ? 4.934 6.843 15.296 1.00 52.88 77 GLU A C 1
ATOM 620 O O . GLU A 1 77 ? 4.818 8.069 15.395 1.00 52.88 77 GLU A O 1
ATOM 625 N N . GLU A 1 78 ? 5.523 6.286 14.233 1.00 52.28 78 GLU A N 1
ATOM 626 C CA . GLU A 1 78 ? 6.188 7.103 13.219 1.00 52.28 78 GLU A CA 1
ATOM 627 C C . GLU A 1 78 ? 5.211 7.793 12.265 1.00 52.28 78 GLU A C 1
ATOM 629 O O . GLU A 1 78 ? 4.526 7.195 11.436 1.00 52.28 78 GLU A O 1
ATOM 634 N N . LYS A 1 79 ? 5.212 9.119 12.377 1.00 52.12 79 LYS A N 1
ATOM 635 C CA . LYS A 1 79 ? 4.542 10.064 11.494 1.00 52.12 79 LYS A CA 1
ATOM 636 C C . LYS A 1 79 ? 5.434 10.301 10.282 1.00 52.12 79 LYS A C 1
ATOM 638 O O . LYS A 1 79 ? 6.394 11.061 10.392 1.00 52.12 79 LYS A O 1
ATOM 643 N N . THR A 1 80 ? 5.148 9.690 9.134 1.00 48.31 80 THR A N 1
ATOM 644 C CA . THR A 1 80 ? 5.910 10.011 7.917 1.00 48.31 80 THR A CA 1
ATOM 645 C C . THR A 1 80 ? 5.015 10.387 6.742 1.00 48.31 80 THR A C 1
ATOM 647 O O . THR A 1 80 ? 3.908 9.884 6.548 1.00 48.31 80 THR A O 1
ATOM 650 N N . SER A 1 81 ? 5.524 11.336 5.958 1.00 52.97 81 SER A N 1
ATOM 651 C CA . SER A 1 81 ? 4.902 11.910 4.756 1.00 52.97 81 SER A CA 1
ATOM 652 C C . SER A 1 81 ? 5.043 11.054 3.513 1.00 52.97 81 SER A C 1
ATOM 654 O O . SER A 1 81 ? 4.590 11.459 2.444 1.00 52.97 81 SER A O 1
ATOM 656 N N . ASN A 1 82 ? 5.746 9.938 3.652 1.00 64.69 82 ASN A N 1
ATOM 657 C CA . ASN A 1 82 ? 6.364 9.195 2.569 1.00 64.69 82 ASN A CA 1
ATOM 658 C C . ASN A 1 82 ? 5.777 7.786 2.501 1.00 64.69 82 ASN A C 1
ATOM 660 O O . ASN A 1 82 ? 6.485 6.848 2.160 1.00 64.69 82 ASN A O 1
ATOM 664 N N . ILE A 1 83 ? 4.517 7.622 2.902 1.00 70.38 83 ILE A N 1
ATOM 665 C CA . ILE A 1 83 ? 3.852 6.325 2.884 1.00 70.38 83 ILE A CA 1
ATOM 666 C C . ILE A 1 83 ? 2.940 6.244 1.673 1.00 70.38 83 ILE A C 1
ATOM 668 O O . ILE A 1 83 ? 2.035 7.068 1.521 1.00 70.38 83 ILE A O 1
ATOM 672 N N . SER A 1 84 ? 3.158 5.217 0.858 1.00 73.31 84 SER A N 1
ATOM 673 C CA . SER A 1 84 ? 2.273 4.839 -0.240 1.00 73.31 84 SER A CA 1
ATOM 674 C C . SER A 1 84 ? 1.696 3.449 0.030 1.00 73.31 84 SER A C 1
ATOM 676 O O . SER A 1 84 ? 2.337 2.581 0.620 1.00 73.31 84 SER A O 1
ATOM 678 N N . LEU A 1 85 ? 0.439 3.243 -0.352 1.00 72.88 85 LEU A N 1
ATOM 679 C CA . LEU A 1 85 ? -0.260 1.973 -0.152 1.00 72.88 85 LEU A CA 1
ATOM 680 C C . LEU A 1 85 ? -0.218 1.161 -1.434 1.00 72.88 85 LEU A C 1
ATOM 682 O O . LEU A 1 85 ? -0.271 1.738 -2.517 1.00 72.88 85 LEU A O 1
ATOM 686 N N . LEU A 1 86 ? -0.200 -0.166 -1.308 1.00 78.19 86 LEU A N 1
ATOM 687 C CA . LEU A 1 86 ? -0.457 -1.070 -2.426 1.00 78.19 86 LEU A CA 1
ATOM 688 C C . LEU A 1 86 ? -1.938 -1.471 -2.337 1.00 78.19 86 LEU A C 1
ATOM 690 O O . LEU A 1 86 ? -2.260 -2.356 -1.547 1.00 78.19 86 LEU A O 1
ATOM 694 N N . PRO A 1 87 ? -2.859 -0.835 -3.097 1.00 64.31 87 PRO A N 1
ATOM 695 C CA . PRO A 1 87 ? -4.307 -0.862 -2.827 1.00 64.31 87 PRO A CA 1
ATOM 696 C C . PRO A 1 87 ? -4.959 -2.253 -2.830 1.00 64.31 87 PRO A C 1
ATOM 698 O O . PRO A 1 87 ? -6.082 -2.405 -2.362 1.00 64.31 87 PRO A O 1
ATOM 701 N N . ASN A 1 88 ? -4.248 -3.266 -3.330 1.00 71.44 88 ASN A N 1
ATOM 702 C CA . ASN A 1 88 ? -4.711 -4.646 -3.468 1.00 71.44 88 ASN A CA 1
ATOM 703 C C . ASN A 1 88 ? -3.836 -5.662 -2.719 1.00 71.44 88 ASN A C 1
ATOM 705 O O . ASN A 1 88 ? -3.966 -6.868 -2.934 1.00 71.44 88 ASN A O 1
ATOM 709 N N . GLN A 1 89 ? -2.912 -5.206 -1.874 1.00 78.06 89 GLN A N 1
ATOM 710 C CA . GLN A 1 89 ? -2.018 -6.085 -1.130 1.00 78.06 89 GLN A CA 1
ATOM 711 C C . GLN A 1 89 ? -1.915 -5.649 0.334 1.00 78.06 89 GLN A C 1
ATOM 713 O O . GLN A 1 89 ? -2.090 -4.471 0.640 1.00 78.06 89 GLN A O 1
ATOM 718 N N . PRO A 1 90 ? -1.609 -6.570 1.265 1.00 78.06 90 PRO A N 1
ATOM 719 C CA . PRO A 1 90 ? -1.460 -6.246 2.681 1.00 78.06 90 PRO A CA 1
ATOM 720 C C . PRO A 1 90 ? -0.115 -5.549 2.976 1.00 78.06 90 PRO A C 1
ATOM 722 O O . PRO A 1 90 ? 0.523 -5.843 3.987 1.00 78.06 90 PRO A O 1
ATOM 725 N N . PHE A 1 91 ? 0.328 -4.663 2.079 1.00 80.50 91 PHE A N 1
ATOM 726 C CA . PHE A 1 91 ? 1.618 -3.989 2.131 1.00 80.50 91 PHE A CA 1
ATOM 727 C C . PHE A 1 91 ? 1.474 -2.466 2.083 1.00 80.50 91 PHE A C 1
ATOM 729 O O . PHE A 1 91 ? 0.611 -1.921 1.387 1.00 80.50 91 PHE A O 1
ATOM 736 N N . TYR A 1 92 ? 2.399 -1.785 2.752 1.00 77.31 92 TYR A N 1
ATOM 737 C CA . TYR A 1 92 ? 2.647 -0.355 2.596 1.00 77.31 92 TYR A CA 1
ATOM 738 C C . TYR A 1 92 ? 4.129 -0.110 2.328 1.00 77.31 92 TYR A C 1
ATOM 740 O O . TYR A 1 92 ? 4.990 -0.892 2.737 1.00 77.31 92 TYR A O 1
ATOM 748 N N . THR A 1 93 ? 4.432 0.976 1.629 1.00 79.81 93 THR A N 1
ATOM 749 C CA . THR A 1 93 ? 5.804 1.374 1.324 1.00 79.81 93 THR A CA 1
ATOM 750 C C . THR A 1 93 ? 6.187 2.588 2.145 1.00 79.81 93 THR A C 1
ATOM 752 O O . THR A 1 93 ? 5.368 3.471 2.388 1.00 79.81 93 THR A O 1
ATOM 755 N N . VAL A 1 94 ? 7.446 2.630 2.564 1.00 79.25 94 VAL A N 1
ATOM 756 C CA . VAL A 1 94 ? 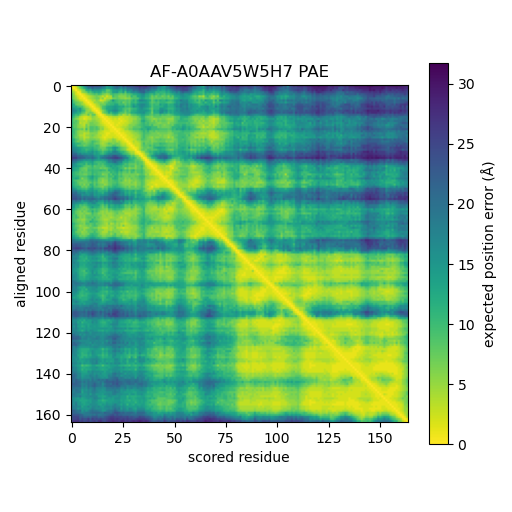8.103 3.841 3.043 1.00 79.25 94 VAL A CA 1
ATOM 757 C C . VAL A 1 94 ? 9.062 4.292 1.953 1.00 79.25 94 VAL A C 1
ATOM 759 O O . VAL A 1 94 ? 10.002 3.575 1.595 1.00 79.25 94 VAL A O 1
ATOM 762 N N . GLU A 1 95 ? 8.785 5.465 1.390 1.00 77.94 95 GLU A N 1
ATOM 763 C CA . GLU A 1 95 ? 9.575 6.057 0.320 1.00 77.94 95 GLU A CA 1
ATOM 764 C C . GLU A 1 95 ? 10.830 6.720 0.895 1.00 77.94 95 GLU A C 1
ATOM 766 O O . GLU A 1 95 ? 10.770 7.727 1.612 1.00 77.94 95 GLU A O 1
ATOM 771 N N . TRP A 1 96 ? 11.987 6.180 0.525 1.00 75.00 96 TRP A N 1
ATOM 772 C CA . TRP A 1 96 ? 13.284 6.818 0.707 1.00 75.00 96 TRP A CA 1
ATOM 773 C C . TRP A 1 96 ? 13.739 7.442 -0.612 1.00 75.00 96 TRP A C 1
ATOM 775 O O . TRP A 1 96 ? 13.246 7.108 -1.687 1.00 75.00 96 TRP A O 1
ATOM 785 N N . THR A 1 97 ? 14.732 8.329 -0.556 1.00 74.06 97 THR A N 1
ATOM 786 C CA . THR A 1 97 ? 15.202 9.113 -1.713 1.00 74.06 97 THR A CA 1
ATOM 787 C C . THR A 1 97 ? 15.564 8.273 -2.948 1.00 74.06 97 THR A C 1
ATOM 789 O O . THR A 1 97 ? 15.489 8.778 -4.064 1.00 74.06 97 THR A O 1
ATOM 792 N N . LYS A 1 98 ? 15.989 7.015 -2.767 1.00 78.62 98 LYS A N 1
ATOM 793 C CA . LYS A 1 98 ? 16.436 6.116 -3.851 1.00 78.62 98 LYS A CA 1
ATOM 794 C C . LYS A 1 98 ? 15.902 4.681 -3.755 1.00 78.62 98 LYS A C 1
ATOM 796 O O . LYS A 1 98 ? 16.215 3.859 -4.607 1.00 78.62 98 LYS A O 1
ATOM 801 N N . ALA A 1 99 ? 15.142 4.365 -2.714 1.00 83.44 99 ALA A N 1
ATOM 802 C CA . ALA A 1 99 ? 14.721 3.004 -2.411 1.00 83.44 99 ALA A CA 1
ATOM 803 C C . ALA A 1 99 ? 13.362 3.026 -1.726 1.00 83.44 99 ALA A C 1
ATOM 805 O O . ALA A 1 99 ? 13.015 4.007 -1.070 1.00 83.44 99 ALA A O 1
ATOM 806 N N . TRP A 1 100 ? 12.620 1.933 -1.833 1.00 86.56 100 TRP A N 1
ATOM 807 C CA . TRP A 1 100 ? 11.427 1.712 -1.025 1.00 86.56 100 TRP A CA 1
ATOM 808 C C . TRP A 1 100 ? 11.668 0.574 -0.058 1.00 86.56 100 TRP A C 1
ATOM 810 O O . TRP A 1 100 ? 12.160 -0.482 -0.452 1.00 86.56 100 TRP A O 1
ATOM 820 N N . SER A 1 101 ? 11.280 0.784 1.193 1.00 85.19 101 SER A N 1
ATOM 821 C CA . SER A 1 101 ? 11.126 -0.308 2.149 1.00 85.19 101 SER A CA 1
ATOM 822 C C . SER A 1 101 ? 9.659 -0.699 2.166 1.00 85.19 101 SER A C 1
ATOM 824 O O . SER A 1 101 ? 8.804 0.142 2.447 1.00 85.19 101 SER A O 1
ATOM 826 N N . ILE A 1 102 ? 9.363 -1.948 1.822 1.00 85.56 102 ILE A N 1
ATOM 827 C CA . ILE A 1 102 ? 7.996 -2.455 1.766 1.00 85.56 102 ILE A CA 1
ATOM 828 C C . ILE A 1 102 ? 7.761 -3.377 2.954 1.00 85.56 102 ILE A C 1
ATOM 830 O O . ILE A 1 102 ? 8.524 -4.311 3.193 1.00 85.56 102 ILE A O 1
ATOM 834 N N . TYR A 1 103 ? 6.703 -3.080 3.697 1.00 80.25 103 TYR A N 1
ATOM 835 C CA . TYR A 1 103 ? 6.347 -3.740 4.943 1.00 80.25 103 TYR A CA 1
ATOM 836 C C . TYR A 1 103 ? 4.972 -4.365 4.809 1.00 80.25 103 TYR A C 1
ATOM 838 O O . TYR A 1 103 ? 4.084 -3.801 4.159 1.00 80.25 103 TYR A O 1
ATOM 846 N N . ARG A 1 104 ? 4.762 -5.500 5.472 1.00 78.62 104 ARG A N 1
ATOM 847 C CA . ARG A 1 104 ? 3.403 -5.959 5.764 1.00 78.62 104 ARG A CA 1
ATOM 848 C C . ARG A 1 104 ? 2.788 -5.074 6.834 1.00 78.62 104 ARG A C 1
ATOM 850 O O . ARG A 1 104 ? 3.476 -4.641 7.750 1.00 78.62 104 ARG A O 1
ATOM 857 N N . PHE A 1 105 ? 1.474 -4.881 6.787 1.00 71.00 105 PHE A N 1
ATOM 858 C CA . PHE A 1 105 ? 0.774 -4.118 7.829 1.00 71.00 105 PHE A CA 1
ATOM 859 C C . PHE A 1 105 ? 0.930 -4.698 9.249 1.00 71.00 105 PHE A C 1
ATOM 861 O O . PHE A 1 105 ? 0.789 -3.969 10.225 1.00 71.00 105 PHE A O 1
ATOM 868 N N . GLU A 1 106 ? 1.218 -5.997 9.371 1.00 66.94 106 GLU A N 1
ATOM 869 C CA . GLU A 1 106 ? 1.457 -6.680 10.653 1.00 66.94 106 GLU A CA 1
ATOM 870 C C . GLU A 1 106 ? 2.888 -6.506 11.195 1.00 66.94 106 GLU A C 1
ATOM 872 O O . GLU A 1 106 ? 3.159 -6.830 12.352 1.00 66.94 106 GLU A O 1
ATOM 877 N N . GLU A 1 107 ? 3.818 -6.018 10.374 1.00 67.62 107 GLU A N 1
ATOM 878 C CA . GLU A 1 107 ? 5.222 -5.884 10.746 1.00 67.62 107 GLU A CA 1
ATOM 879 C C . GLU A 1 107 ? 5.474 -4.548 11.445 1.00 67.62 107 GLU A C 1
ATOM 881 O O . GLU A 1 107 ? 5.016 -3.486 11.023 1.00 67.62 107 GLU A O 1
ATOM 886 N N . LYS A 1 108 ? 6.263 -4.584 12.523 1.00 61.28 108 LYS A N 1
ATOM 887 C CA . LYS A 1 108 ? 6.762 -3.353 13.135 1.00 61.28 108 LYS A CA 1
ATOM 888 C C . LYS A 1 108 ? 7.794 -2.730 12.206 1.00 61.28 108 LYS A C 1
ATOM 890 O O . LYS A 1 108 ? 8.763 -3.389 11.822 1.00 61.28 108 LYS A O 1
ATOM 895 N N . LEU A 1 109 ? 7.630 -1.435 11.936 1.00 59.41 109 LEU A N 1
ATOM 896 C CA . LEU A 1 109 ? 8.683 -0.613 11.355 1.00 59.41 109 LEU A CA 1
ATOM 897 C C . LEU A 1 109 ? 9.908 -0.689 12.273 1.00 59.41 109 LEU A C 1
ATOM 899 O O . LEU A 1 109 ? 9.951 -0.106 13.353 1.00 59.41 109 LEU A O 1
ATOM 903 N N . SER A 1 110 ? 10.875 -1.480 11.849 1.00 61.91 110 SER A N 1
ATOM 904 C CA . SER A 1 110 ? 12.236 -1.485 12.354 1.00 61.91 110 SER A CA 1
ATOM 905 C C . SER A 1 110 ? 13.135 -1.275 11.146 1.00 61.91 110 SER A C 1
ATOM 907 O O . SER A 1 110 ? 12.757 -1.644 10.027 1.00 61.91 110 SER A O 1
ATOM 909 N N . GLU A 1 111 ? 14.316 -0.696 11.351 1.00 55.16 111 GLU A N 1
ATOM 910 C CA . GLU A 1 111 ? 15.275 -0.432 10.267 1.00 55.16 111 GLU A CA 1
ATOM 911 C C . GLU A 1 111 ? 15.621 -1.697 9.454 1.00 55.16 111 GLU A C 1
ATOM 913 O O . GLU A 1 111 ? 15.999 -1.593 8.293 1.00 55.16 111 GLU A O 1
ATOM 918 N N . ASN A 1 112 ? 15.400 -2.890 10.022 1.00 57.19 112 ASN A N 1
ATOM 919 C CA . ASN A 1 112 ? 15.681 -4.187 9.400 1.00 57.19 112 ASN A CA 1
ATOM 920 C C . ASN A 1 112 ? 14.426 -5.002 9.026 1.00 57.19 112 ASN A C 1
ATOM 922 O O . ASN A 1 112 ? 14.559 -6.158 8.632 1.00 57.19 112 ASN A O 1
ATOM 926 N N . GLY A 1 113 ? 13.219 -4.460 9.219 1.00 65.56 113 GLY A N 1
ATOM 927 C CA . GLY A 1 113 ? 11.977 -5.238 9.117 1.00 65.56 113 GLY A CA 1
ATOM 928 C C . GLY A 1 113 ? 11.392 -5.337 7.709 1.00 65.56 113 GLY A C 1
ATOM 929 O O . GLY A 1 113 ? 10.855 -6.374 7.345 1.00 65.56 113 GLY A O 1
ATOM 930 N N . GLY A 1 114 ? 11.492 -4.265 6.923 1.00 77.75 114 GLY A N 1
ATOM 931 C CA . GLY A 1 114 ? 10.883 -4.188 5.595 1.00 77.75 114 GLY A CA 1
ATOM 932 C C . GLY A 1 114 ? 11.816 -4.712 4.516 1.00 77.75 114 GLY A C 1
ATOM 933 O O . GLY A 1 114 ? 13.035 -4.538 4.595 1.00 77.75 114 GLY A O 1
ATOM 934 N N . GLU A 1 115 ? 11.253 -5.306 3.468 1.00 87.81 115 GLU A N 1
ATOM 935 C CA . GLU A 1 115 ? 12.045 -5.678 2.303 1.00 87.81 115 GLU A CA 1
ATOM 936 C C . GLU A 1 115 ? 12.381 -4.423 1.491 1.00 87.81 115 GLU A C 1
ATOM 938 O O . GLU A 1 115 ? 11.496 -3.670 1.080 1.00 87.81 115 GLU A O 1
ATOM 943 N N . MET A 1 116 ? 13.676 -4.183 1.280 1.00 89.38 116 MET A N 1
ATOM 944 C CA . MET A 1 116 ? 14.153 -3.009 0.557 1.00 89.38 116 MET A CA 1
ATOM 945 C C . MET A 1 116 ? 14.311 -3.299 -0.938 1.00 89.38 116 MET A C 1
ATOM 947 O O . MET A 1 116 ? 14.950 -4.278 -1.332 1.00 89.38 116 MET A O 1
ATOM 951 N N . PHE A 1 117 ? 13.776 -2.400 -1.760 1.00 90.62 117 PHE A N 1
ATOM 952 C CA . PHE A 1 117 ? 13.862 -2.424 -3.215 1.00 90.62 117 PHE A CA 1
ATOM 953 C C . PHE A 1 117 ? 14.584 -1.170 -3.704 1.00 90.62 117 PHE A C 1
ATOM 955 O O . PHE A 1 117 ? 14.163 -0.047 -3.415 1.00 90.62 117 PHE A O 1
ATOM 962 N N . ASP A 1 118 ? 15.671 -1.363 -4.450 1.00 91.31 118 ASP A N 1
ATOM 963 C CA . ASP A 1 118 ? 16.345 -0.278 -5.160 1.00 91.31 118 ASP A CA 1
ATOM 964 C C . ASP A 1 118 ? 15.542 0.070 -6.413 1.00 91.31 118 ASP A C 1
ATOM 966 O O . ASP A 1 118 ? 15.320 -0.770 -7.284 1.00 91.31 118 ASP A O 1
ATOM 970 N N . ILE A 1 119 ? 15.091 1.314 -6.476 1.00 88.44 119 ILE A N 1
ATOM 971 C CA . ILE A 1 119 ? 14.276 1.856 -7.565 1.00 88.44 119 ILE A CA 1
ATOM 972 C C . ILE A 1 119 ? 14.913 3.122 -8.139 1.00 88.44 119 ILE A C 1
ATOM 974 O O . ILE A 1 119 ? 14.246 3.911 -8.802 1.00 88.44 119 ILE A O 1
ATOM 978 N N . SER A 1 120 ? 16.199 3.340 -7.862 1.00 87.19 120 SER A N 1
ATOM 979 C CA . SER A 1 120 ? 16.924 4.551 -8.244 1.00 87.19 120 SER A CA 1
ATOM 980 C C . SER A 1 120 ? 16.959 4.800 -9.756 1.00 87.19 120 SER A C 1
ATOM 982 O O . SER A 1 120 ? 17.059 5.950 -10.179 1.00 87.19 120 SER A O 1
ATOM 984 N N . GLU A 1 121 ? 16.817 3.749 -10.562 1.00 86.56 121 GLU A N 1
ATOM 985 C CA . GLU A 1 121 ? 16.754 3.816 -12.027 1.00 86.56 121 GLU A CA 1
ATOM 986 C C . GLU A 1 121 ? 15.339 4.096 -12.571 1.00 86.56 121 GLU A C 1
ATOM 988 O O . GLU A 1 121 ? 15.151 4.297 -13.773 1.00 86.56 121 GLU A O 1
ATOM 993 N N . VAL A 1 122 ? 14.320 4.136 -11.706 1.00 83.50 122 VAL A N 1
ATOM 994 C CA . VAL A 1 122 ? 12.926 4.328 -12.110 1.00 83.50 122 VAL A CA 1
ATOM 995 C C . VAL A 1 122 ? 12.524 5.794 -11.974 1.00 83.50 122 VAL A C 1
ATOM 997 O O . VAL A 1 122 ? 12.326 6.329 -10.883 1.00 83.50 122 VAL A O 1
ATOM 1000 N N . ASN A 1 123 ? 12.314 6.450 -13.113 1.00 79.06 123 ASN A N 1
ATOM 1001 C CA . ASN A 1 123 ? 11.790 7.813 -13.153 1.00 79.06 123 ASN A CA 1
ATOM 1002 C C . ASN A 1 123 ? 10.258 7.833 -13.021 1.00 79.06 123 ASN A C 1
ATOM 1004 O O . ASN A 1 123 ? 9.558 6.989 -13.576 1.00 79.06 123 ASN A O 1
ATOM 1008 N N . HIS A 1 124 ? 9.721 8.857 -12.351 1.00 75.75 124 HIS A N 1
ATOM 1009 C CA . HIS A 1 124 ? 8.274 9.093 -12.215 1.00 75.75 124 HIS A CA 1
ATOM 1010 C C . HIS A 1 124 ? 7.479 7.940 -11.569 1.00 75.75 124 HIS A C 1
ATOM 1012 O O . HIS A 1 124 ? 6.357 7.659 -11.985 1.00 75.75 124 HIS A O 1
ATOM 1018 N N . LEU A 1 125 ? 8.027 7.329 -10.514 1.00 74.25 125 LEU A N 1
ATOM 1019 C CA . LEU A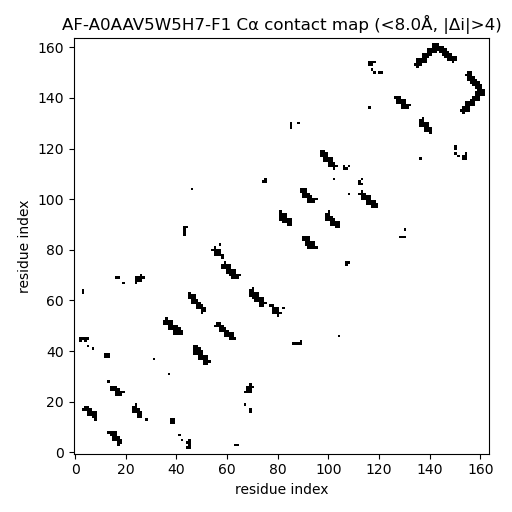 1 125 ? 7.436 6.211 -9.756 1.00 74.25 125 LEU A CA 1
ATOM 1020 C C . LEU A 1 125 ? 5.941 6.345 -9.432 1.00 74.25 125 LEU A C 1
ATOM 1022 O O . LEU A 1 125 ? 5.210 5.370 -9.513 1.00 74.25 125 LEU A O 1
ATOM 1026 N N . ARG A 1 126 ? 5.458 7.559 -9.143 1.00 70.75 126 ARG A N 1
ATOM 1027 C CA . ARG A 1 126 ? 4.038 7.823 -8.835 1.00 70.75 126 ARG A CA 1
ATOM 1028 C C . ARG A 1 126 ? 3.057 7.493 -9.968 1.00 70.75 126 ARG A C 1
ATOM 1030 O O . ARG A 1 126 ? 1.856 7.570 -9.750 1.00 70.75 126 ARG A O 1
ATOM 1037 N N . LYS A 1 127 ? 3.549 7.207 -11.176 1.00 80.25 127 LYS A N 1
ATOM 1038 C CA . LYS A 1 127 ? 2.736 6.782 -12.323 1.00 80.25 127 LYS A CA 1
ATOM 1039 C C . LYS A 1 127 ? 2.591 5.261 -12.434 1.00 80.25 127 LYS A C 1
ATOM 1041 O O . LYS A 1 127 ? 1.948 4.815 -13.376 1.00 80.25 127 LYS A O 1
ATOM 1046 N N . PHE A 1 128 ? 3.237 4.493 -11.556 1.00 83.50 128 PHE A N 1
ATOM 1047 C CA . PHE A 1 128 ? 3.214 3.037 -11.602 1.00 83.50 128 PHE A CA 1
ATOM 1048 C C . PHE A 1 128 ? 2.279 2.464 -10.537 1.00 83.50 128 PHE A C 1
ATOM 1050 O O . PHE A 1 128 ? 2.359 2.839 -9.366 1.00 83.50 128 PHE A O 1
ATOM 1057 N N . ASP A 1 129 ? 1.468 1.492 -10.935 1.00 85.44 129 ASP A N 1
ATOM 1058 C CA . ASP A 1 129 ? 0.852 0.540 -10.022 1.00 85.44 129 ASP A CA 1
ATOM 1059 C C . ASP A 1 129 ? 1.893 -0.487 -9.574 1.00 85.44 129 ASP A C 1
ATOM 1061 O O . ASP A 1 129 ? 2.781 -0.879 -10.331 1.00 85.44 129 ASP A O 1
ATOM 1065 N N . CYS A 1 130 ? 1.807 -0.929 -8.323 1.00 87.81 130 CYS A N 1
ATOM 1066 C CA . CYS A 1 130 ? 2.850 -1.742 -7.703 1.00 87.81 130 CYS A CA 1
ATOM 1067 C C . CYS A 1 130 ? 2.289 -3.070 -7.195 1.00 87.81 130 CYS A C 1
ATOM 1069 O O . CYS A 1 130 ? 1.279 -3.091 -6.488 1.00 87.81 130 CYS A O 1
ATOM 1071 N N . ILE A 1 131 ? 2.969 -4.174 -7.519 1.00 89.00 131 ILE A N 1
ATOM 1072 C CA . ILE A 1 131 ? 2.646 -5.514 -7.013 1.00 89.00 131 ILE A CA 1
ATOM 1073 C C . ILE A 1 131 ? 3.924 -6.219 -6.566 1.00 89.00 131 ILE A C 1
ATOM 1075 O O . ILE A 1 131 ? 4.888 -6.303 -7.320 1.00 89.00 131 ILE A O 1
ATOM 1079 N N . ILE A 1 132 ? 3.916 -6.809 -5.374 1.00 89.75 132 ILE A N 1
ATOM 1080 C CA . ILE A 1 132 ? 4.951 -7.751 -4.942 1.00 89.75 132 ILE A CA 1
ATOM 1081 C C . ILE A 1 132 ? 4.491 -9.175 -5.209 1.00 89.75 132 ILE A C 1
ATOM 1083 O O . ILE A 1 132 ? 3.428 -9.600 -4.744 1.00 89.75 132 ILE A O 1
ATOM 1087 N N . HIS A 1 133 ? 5.329 -9.944 -5.896 1.00 88.62 133 HIS A N 1
ATOM 1088 C CA . HIS A 1 133 ? 5.128 -11.373 -6.077 1.00 88.62 133 HIS A CA 1
ATOM 1089 C C . HIS A 1 133 ? 6.456 -12.116 -5.936 1.00 88.62 133 HIS A C 1
ATOM 1091 O O . HIS A 1 133 ? 7.415 -11.832 -6.646 1.00 88.62 133 HIS A O 1
ATOM 1097 N N . ARG A 1 134 ? 6.509 -13.087 -5.012 1.00 88.94 134 ARG A N 1
ATOM 1098 C CA . ARG A 1 134 ? 7.690 -13.943 -4.765 1.00 88.94 134 ARG A CA 1
ATOM 1099 C C . ARG A 1 134 ? 8.995 -13.158 -4.518 1.00 88.94 134 ARG A C 1
ATOM 1101 O O . ARG A 1 134 ? 10.048 -13.563 -4.996 1.00 88.94 134 ARG A O 1
ATOM 1108 N N . GLY A 1 135 ? 8.924 -12.048 -3.777 1.00 88.75 135 GLY A N 1
ATOM 1109 C CA . GLY A 1 135 ? 10.091 -11.210 -3.450 1.00 88.75 135 GLY A CA 1
ATOM 1110 C C . GLY A 1 135 ? 10.574 -10.310 -4.595 1.00 88.75 135 GLY A C 1
ATOM 1111 O O . GLY A 1 135 ? 11.649 -9.725 -4.505 1.00 88.75 135 GLY A O 1
ATOM 1112 N N . ILE A 1 136 ? 9.796 -10.202 -5.677 1.00 93.06 136 ILE A N 1
ATOM 1113 C CA . ILE A 1 136 ? 10.046 -9.286 -6.792 1.00 93.06 136 ILE A CA 1
ATOM 1114 C C . ILE A 1 136 ? 8.964 -8.207 -6.783 1.00 93.06 136 ILE A C 1
ATOM 1116 O O . ILE A 1 136 ? 7.772 -8.514 -6.680 1.00 93.06 136 ILE A O 1
ATOM 1120 N N . LEU A 1 137 ? 9.389 -6.952 -6.904 1.00 93.31 137 LEU A N 1
ATOM 1121 C CA . LEU A 1 137 ? 8.527 -5.795 -7.095 1.00 93.31 137 LEU A CA 1
ATOM 1122 C C . LEU A 1 137 ? 8.284 -5.582 -8.590 1.00 93.31 137 LEU A C 1
ATOM 1124 O O . LEU A 1 137 ? 9.211 -5.337 -9.362 1.00 93.31 137 LEU A O 1
ATOM 1128 N N . TYR A 1 138 ? 7.021 -5.658 -8.983 1.00 92.69 138 TYR A N 1
ATOM 1129 C CA . TYR A 1 138 ? 6.547 -5.364 -10.324 1.00 92.69 138 TYR A CA 1
ATOM 1130 C C . TYR A 1 138 ? 5.933 -3.966 -10.348 1.00 92.69 138 TYR A C 1
ATOM 1132 O O . TYR A 1 138 ? 5.050 -3.660 -9.543 1.00 92.69 138 TYR A O 1
ATOM 1140 N N . LEU A 1 139 ? 6.403 -3.138 -11.276 1.00 92.50 139 LEU A N 1
ATOM 1141 C CA . LEU A 1 139 ? 5.917 -1.783 -11.515 1.00 92.50 139 LEU A CA 1
ATOM 1142 C C . LEU A 1 139 ? 5.158 -1.762 -12.841 1.00 92.50 139 LEU A C 1
ATOM 1144 O O . LEU A 1 139 ? 5.771 -1.937 -13.891 1.00 92.50 139 LEU A O 1
ATOM 1148 N N . PHE A 1 140 ? 3.848 -1.544 -12.791 1.00 90.75 140 PHE A N 1
ATOM 1149 C CA . PHE A 1 140 ? 2.951 -1.529 -13.942 1.00 90.75 140 PHE A CA 1
ATOM 1150 C C . PHE A 1 140 ? 2.595 -0.105 -14.339 1.00 90.75 140 PHE A C 1
ATOM 1152 O O . PHE A 1 140 ? 2.220 0.693 -13.488 1.00 90.75 140 PHE A O 1
ATOM 1159 N N . ARG A 1 141 ? 2.686 0.230 -15.622 1.00 90.31 141 ARG A N 1
ATOM 1160 C CA . ARG A 1 141 ? 2.237 1.531 -16.130 1.00 90.31 141 ARG A CA 1
ATOM 1161 C C . ARG A 1 141 ? 1.675 1.396 -17.532 1.00 90.31 141 ARG A C 1
ATOM 1163 O O . ARG A 1 141 ? 2.253 0.714 -18.372 1.00 90.31 141 ARG A O 1
ATOM 1170 N N . GLU A 1 142 ? 0.593 2.105 -17.802 1.00 87.62 142 GLU A N 1
ATOM 1171 C CA . GLU A 1 142 ? 0.087 2.254 -19.163 1.00 87.62 142 GLU A CA 1
ATOM 1172 C C . GLU A 1 142 ? 1.032 3.131 -19.993 1.00 87.62 142 GLU A C 1
ATOM 1174 O O . GLU A 1 142 ? 1.438 4.216 -19.565 1.00 87.62 142 GLU A O 1
ATOM 1179 N N . ASN A 1 143 ? 1.414 2.655 -21.175 1.00 85.44 143 ASN A N 1
ATOM 1180 C CA . ASN A 1 143 ? 2.289 3.384 -22.089 1.00 85.44 143 ASN A CA 1
ATOM 1181 C C . ASN A 1 143 ? 2.027 2.964 -23.536 1.00 85.44 143 ASN A C 1
ATOM 1183 O O . ASN A 1 143 ? 1.643 1.830 -23.778 1.00 85.44 143 ASN A O 1
ATOM 1187 N N . ASP A 1 144 ? 2.333 3.820 -24.506 1.00 84.31 144 ASP A N 1
ATOM 1188 C CA . ASP A 1 144 ? 2.058 3.587 -25.934 1.00 84.31 144 ASP A CA 1
ATOM 1189 C C . ASP A 1 144 ? 2.742 2.328 -26.504 1.00 84.31 144 ASP A C 1
ATOM 1191 O O . ASP A 1 144 ? 2.357 1.815 -27.554 1.00 84.31 144 ASP A O 1
ATOM 1195 N N . SER A 1 145 ? 3.772 1.818 -25.825 1.00 84.00 145 SER A N 1
ATOM 1196 C CA . SER A 1 145 ? 4.530 0.638 -26.240 1.00 84.00 145 SER A CA 1
ATOM 1197 C C . SER A 1 145 ? 4.628 -0.389 -25.117 1.00 84.00 145 SER A C 1
ATOM 1199 O O . SER A 1 145 ? 4.798 -0.039 -23.949 1.00 84.00 145 SER A O 1
ATOM 1201 N N . ALA A 1 146 ? 4.536 -1.669 -25.487 1.00 87.94 146 ALA A N 1
ATOM 1202 C CA . ALA A 1 146 ? 4.690 -2.770 -24.548 1.00 87.94 146 ALA A CA 1
ATOM 1203 C C . ALA A 1 146 ? 6.171 -2.986 -24.212 1.00 87.94 146 ALA A C 1
ATOM 1205 O O . ALA A 1 146 ? 6.990 -3.207 -25.107 1.00 87.94 146 ALA A O 1
ATOM 1206 N N . VAL A 1 147 ? 6.506 -2.963 -22.923 1.00 90.25 147 VAL A N 1
ATOM 1207 C CA . VAL A 1 147 ? 7.871 -3.156 -22.424 1.00 90.25 147 VAL A CA 1
ATOM 1208 C C . VAL A 1 147 ? 7.839 -4.052 -21.194 1.00 90.25 147 VAL A C 1
ATOM 1210 O O . VAL A 1 147 ? 7.077 -3.818 -20.266 1.00 90.25 147 VAL A O 1
ATOM 1213 N N . VAL A 1 148 ? 8.712 -5.056 -21.152 1.00 92.38 148 VAL A N 1
ATOM 1214 C CA . VAL A 1 148 ? 9.034 -5.783 -19.919 1.00 92.38 148 VAL A CA 1
ATOM 1215 C C . VAL A 1 148 ? 10.534 -5.677 -19.720 1.00 92.38 148 VAL A C 1
ATOM 1217 O O . VAL A 1 148 ? 11.307 -6.217 -20.507 1.00 92.38 148 VAL A O 1
ATOM 1220 N N . GLU A 1 149 ? 10.944 -4.952 -18.688 1.00 93.75 149 GLU A N 1
ATOM 1221 C CA . GLU A 1 149 ? 12.345 -4.663 -18.406 1.00 93.75 149 GLU A CA 1
ATOM 1222 C C . GLU A 1 149 ? 12.693 -5.075 -16.978 1.00 93.75 149 GLU A C 1
ATOM 1224 O O . GLU A 1 149 ? 12.029 -4.690 -16.015 1.00 93.75 149 GLU A O 1
ATOM 1229 N N . LYS A 1 150 ? 13.767 -5.852 -16.836 1.00 93.62 150 LYS A N 1
ATOM 1230 C CA . LYS A 1 150 ? 14.371 -6.127 -15.536 1.00 93.62 150 LYS A CA 1
ATOM 1231 C C . LYS A 1 150 ? 15.251 -4.932 -15.171 1.00 93.62 150 LYS A C 1
ATOM 1233 O O . LYS A 1 150 ? 16.332 -4.793 -15.727 1.00 93.62 150 LYS A O 1
ATOM 1238 N N . VAL A 1 151 ? 14.774 -4.093 -14.254 1.00 91.94 151 VAL A N 1
ATOM 1239 C CA . VAL A 1 151 ? 15.520 -2.923 -13.761 1.00 91.94 151 VAL A CA 1
ATOM 1240 C C . VAL A 1 151 ? 16.711 -3.396 -12.929 1.00 91.94 151 VAL A C 1
ATOM 1242 O O . VAL A 1 151 ? 17.831 -2.943 -13.102 1.00 91.94 151 VAL A O 1
ATOM 1245 N N . ASN A 1 152 ? 16.483 -4.370 -12.048 1.00 92.88 152 ASN A N 1
ATOM 1246 C CA . ASN A 1 152 ? 17.536 -5.068 -11.314 1.00 92.88 152 ASN A CA 1
ATOM 1247 C C . ASN A 1 152 ? 17.047 -6.456 -10.871 1.00 92.88 152 ASN A C 1
ATOM 1249 O O . ASN A 1 152 ? 15.993 -6.928 -11.293 1.00 92.88 152 ASN A O 1
ATOM 1253 N N . GLU A 1 153 ? 17.805 -7.137 -10.011 1.00 93.31 153 GLU A N 1
ATOM 1254 C CA . GLU A 1 153 ? 17.475 -8.486 -9.530 1.00 93.31 153 GLU A CA 1
ATOM 1255 C C . GLU A 1 153 ? 16.116 -8.610 -8.824 1.00 93.31 153 GLU A C 1
ATOM 1257 O O . GLU A 1 153 ? 15.541 -9.696 -8.827 1.00 93.31 153 GLU A O 1
ATOM 1262 N N . LYS A 1 154 ? 15.579 -7.522 -8.258 1.00 94.38 154 LYS A N 1
ATOM 1263 C CA . LYS A 1 154 ? 14.326 -7.529 -7.490 1.00 94.38 154 LYS A CA 1
ATOM 1264 C C . LYS A 1 154 ? 13.230 -6.627 -8.050 1.00 94.38 154 LYS A C 1
ATOM 1266 O O . LYS A 1 154 ? 12.129 -6.637 -7.505 1.00 94.38 154 LYS A O 1
ATOM 1271 N N . VAL A 1 155 ? 13.497 -5.860 -9.103 1.00 93.69 155 VAL A N 1
ATOM 1272 C CA . VAL A 1 155 ? 12.541 -4.898 -9.662 1.00 93.69 155 VAL A CA 1
ATOM 1273 C C . VAL A 1 155 ? 12.358 -5.137 -11.153 1.00 93.69 155 VAL A C 1
ATOM 1275 O O . VAL A 1 155 ? 13.317 -5.118 -11.927 1.00 93.69 155 VAL A O 1
ATOM 1278 N N . ILE A 1 156 ? 11.106 -5.340 -11.556 1.00 94.81 156 ILE A N 1
ATOM 1279 C CA . ILE A 1 156 ? 10.699 -5.509 -12.950 1.00 94.81 156 ILE A CA 1
ATOM 1280 C C . ILE A 1 156 ? 9.704 -4.406 -13.302 1.00 94.81 156 ILE A C 1
ATOM 1282 O O . ILE A 1 156 ? 8.695 -4.224 -12.625 1.00 94.81 156 ILE A O 1
ATOM 1286 N N . ARG A 1 157 ? 9.974 -3.689 -14.391 1.00 93.44 157 ARG A N 1
ATOM 1287 C CA . ARG A 1 157 ? 9.056 -2.722 -14.985 1.00 93.44 157 ARG A CA 1
ATOM 1288 C C . ARG A 1 157 ? 8.261 -3.399 -16.093 1.00 93.44 157 ARG A C 1
ATOM 1290 O O . ARG A 1 157 ? 8.843 -4.005 -16.991 1.00 93.44 157 ARG A O 1
ATOM 1297 N N . VAL A 1 158 ? 6.944 -3.278 -16.031 1.00 91.94 158 VAL A N 1
ATOM 1298 C CA . VAL A 1 158 ? 6.006 -3.774 -17.034 1.00 91.94 158 VAL A CA 1
ATOM 1299 C C . VAL A 1 158 ? 5.185 -2.597 -17.531 1.00 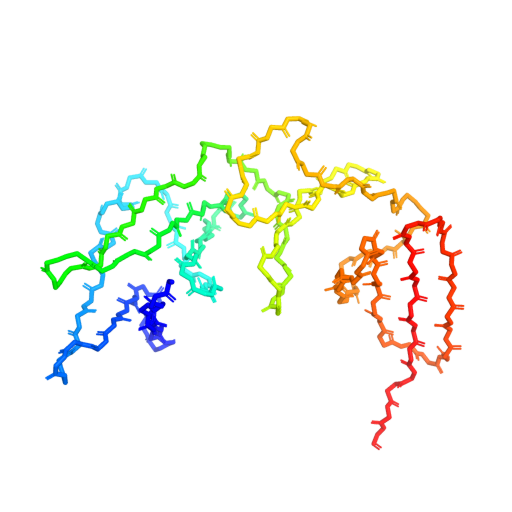91.94 158 VAL A C 1
ATOM 1301 O O . VAL A 1 158 ? 4.504 -1.923 -16.767 1.00 91.94 158 VAL A O 1
ATOM 1304 N N . GLU A 1 159 ? 5.247 -2.346 -18.825 1.00 91.25 159 GLU A N 1
ATOM 1305 C CA . GLU A 1 159 ? 4.439 -1.336 -19.483 1.00 91.25 159 GLU A CA 1
ATOM 1306 C C . GLU A 1 159 ? 3.627 -1.993 -20.579 1.00 91.25 159 GLU A C 1
ATOM 1308 O O . GLU A 1 159 ? 4.127 -2.858 -21.304 1.00 91.25 159 GLU A O 1
ATOM 1313 N N . SER A 1 160 ? 2.365 -1.606 -20.679 1.00 85.56 160 SER A N 1
ATOM 1314 C CA . SER A 1 160 ? 1.459 -2.123 -21.694 1.00 85.56 160 SER A CA 1
ATOM 1315 C C . SER A 1 160 ? 0.662 -0.988 -22.321 1.00 85.56 160 SER A C 1
ATOM 1317 O O . SER A 1 160 ? 0.268 -0.067 -21.600 1.00 85.56 160 SER A O 1
ATOM 1319 N N . PRO A 1 161 ? 0.377 -1.068 -23.631 1.00 81.12 161 PRO A N 1
ATOM 1320 C CA . PRO A 1 161 ? -0.586 -0.180 -24.260 1.00 81.12 161 PRO A CA 1
ATOM 1321 C C . PRO A 1 161 ? -1.955 -0.350 -23.620 1.00 81.12 161 PRO A C 1
ATOM 1323 O O . PRO A 1 161 ? -2.353 -1.462 -23.266 1.00 81.12 161 PRO A O 1
ATOM 1326 N N . LEU A 1 162 ? -2.661 0.772 -23.486 1.00 71.62 162 LEU A N 1
ATOM 1327 C CA . LEU A 1 162 ? -4.100 0.778 -23.267 1.00 71.62 162 LEU A CA 1
ATOM 1328 C C . LEU A 1 162 ? -4.735 -0.034 -24.398 1.00 71.62 162 LEU A C 1
ATOM 1330 O O . LEU A 1 162 ? -4.557 0.281 -25.575 1.00 71.62 162 LEU A O 1
ATOM 1334 N N . ILE A 1 163 ? -5.400 -1.127 -24.040 1.00 63.81 163 ILE A N 1
ATOM 1335 C CA . ILE A 1 163 ? -6.222 -1.881 -24.981 1.00 63.81 163 ILE A CA 1
ATOM 1336 C C . ILE A 1 163 ? -7.611 -1.246 -24.901 1.00 63.81 163 ILE A C 1
ATOM 1338 O O . ILE A 1 163 ? -8.265 -1.378 -23.866 1.00 63.81 163 ILE A O 1
ATOM 1342 N N . ASP A 1 164 ? -7.995 -0.524 -25.957 1.00 54.97 164 ASP A N 1
ATOM 1343 C CA . ASP A 1 164 ? -9.350 0.022 -26.151 1.00 54.97 164 ASP A CA 1
ATOM 1344 C C . ASP A 1 164 ? -10.421 -1.083 -26.224 1.00 54.97 164 ASP A C 1
ATOM 1346 O O . ASP A 1 164 ? -10.165 -2.132 -26.871 1.00 54.97 164 ASP A O 1
#

Secondary structure (DSSP, 8-state):
-----EEE-TTSTT-EEEEETTEEEE--GGGGTTS-SEEEEEEETTEEEEEETTS--EEEEEEEEETTEEEEEEE-S---S-EEE-TTSSEEEEE-SSEEEEEETTS---TTTSEEEE-TT-TTGGG-EEEEETTEEEEEEE-SS-EEEE-SSSEEEEEE----

Sequence (164 aa):
FTGSLFYYDSCKPRKLFTNVNGDRIYAELSLLDGVFDCSFKGIIGNFAFFSSVRGKNIEFFIASLENDQIIFEKINEEKTSNISLLPNQPFYTVEWTKAWSIYRFEEKLSENGGEMFDISEVNHLRKFDCIIHRGILYLFRENDSAVVEKVNEKVIRVESPLID

Radius of gyration: 18.11 Å; Cα contacts (8 Å, |Δi|>4): 313; chains: 1; bounding box: 46×34×49 Å

Mean predicted aligned error: 11.43 Å

Organism: NCBI:txid1538716

pLDDT: mean 72.36, std 14.22, range [35.31, 94.81]